Protein AF-A0A843D0Z5-F1 (afdb_monomer)

Structure (mmCIF, N/CA/C/O backbone):
data_AF-A0A843D0Z5-F1
#
_entry.id   AF-A0A843D0Z5-F1
#
loop_
_atom_site.group_PDB
_atom_site.id
_atom_site.type_symbol
_atom_site.label_atom_id
_atom_site.label_alt_id
_atom_site.label_comp_id
_atom_site.label_asym_id
_atom_site.label_entity_id
_atom_site.label_seq_id
_atom_site.pdbx_PDB_ins_code
_atom_site.Cartn_x
_atom_site.Cartn_y
_atom_site.Cartn_z
_atom_site.occupancy
_atom_site.B_iso_or_equiv
_atom_site.auth_seq_id
_atom_site.auth_comp_id
_atom_site.auth_asym_id
_atom_site.auth_atom_id
_atom_site.pdbx_PDB_model_num
ATOM 1 N N . CYS A 1 1 ? 7.828 -8.875 2.788 1.00 53.53 1 CYS A N 1
ATOM 2 C CA . CYS A 1 1 ? 8.054 -9.310 1.394 1.00 53.53 1 CYS A CA 1
ATOM 3 C C . CYS A 1 1 ? 8.347 -8.074 0.551 1.00 53.53 1 CYS A C 1
ATOM 5 O O . CYS A 1 1 ? 7.518 -7.178 0.490 1.00 53.53 1 CYS A O 1
ATOM 7 N N . THR A 1 2 ? 9.540 -7.973 -0.030 1.00 57.50 2 THR A N 1
ATOM 8 C CA . THR A 1 2 ? 9.902 -6.857 -0.917 1.00 57.50 2 THR A CA 1
ATOM 9 C C .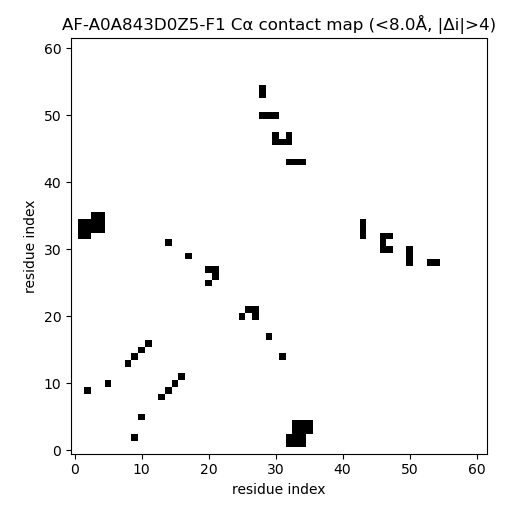 THR A 1 2 ? 9.162 -7.057 -2.238 1.00 57.50 2 THR A C 1
ATOM 11 O O . THR A 1 2 ? 9.358 -8.088 -2.877 1.00 57.50 2 THR A O 1
ATOM 14 N N . GLN A 1 3 ? 8.252 -6.152 -2.613 1.00 64.56 3 GLN A N 1
ATOM 15 C CA . GLN A 1 3 ? 7.492 -6.281 -3.860 1.00 64.56 3 GLN A CA 1
ATOM 16 C C . GLN A 1 3 ? 8.299 -5.682 -5.020 1.00 64.56 3 GLN A C 1
ATOM 18 O O . GLN A 1 3 ? 8.426 -4.459 -5.058 1.00 64.56 3 GLN A O 1
ATOM 23 N N . PRO A 1 4 ? 8.828 -6.475 -5.969 1.00 69.25 4 PRO A N 1
ATOM 24 C CA . PRO A 1 4 ? 9.388 -5.898 -7.182 1.00 69.25 4 PRO A CA 1
ATOM 25 C C . PRO A 1 4 ? 8.267 -5.249 -8.000 1.00 69.25 4 PRO A C 1
ATOM 27 O O . PRO A 1 4 ? 7.149 -5.778 -8.076 1.00 69.25 4 PRO A O 1
ATOM 30 N N . PHE A 1 5 ? 8.563 -4.092 -8.588 1.00 69.00 5 PHE A N 1
ATOM 31 C CA . PHE A 1 5 ? 7.634 -3.372 -9.453 1.00 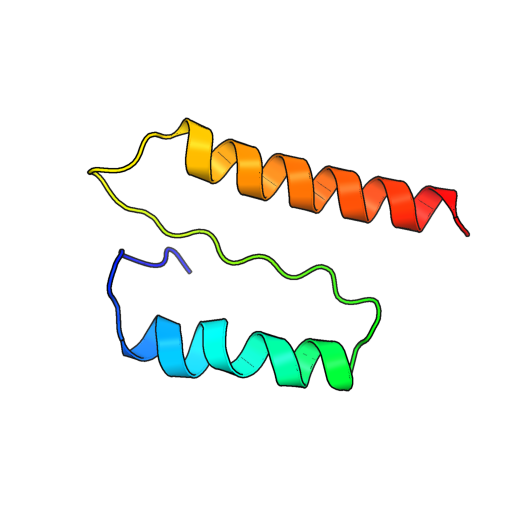69.00 5 PHE A CA 1
ATOM 32 C C . PHE A 1 5 ? 7.121 -4.267 -10.593 1.00 69.00 5 PHE A C 1
ATOM 34 O O . PHE A 1 5 ? 7.893 -4.980 -11.230 1.00 69.00 5 PHE A O 1
ATOM 41 N N . GLY A 1 6 ? 5.805 -4.261 -10.831 1.00 74.56 6 GLY A N 1
ATOM 42 C CA . GLY A 1 6 ? 5.181 -5.018 -11.923 1.00 74.56 6 GLY A CA 1
ATOM 43 C C . GLY A 1 6 ? 4.965 -6.517 -11.669 1.00 74.56 6 GLY A C 1
ATOM 44 O O . GLY A 1 6 ? 4.539 -7.230 -12.575 1.00 74.56 6 GLY A O 1
ATOM 45 N N . CYS A 1 7 ? 5.209 -7.031 -10.459 1.00 85.50 7 CYS A N 1
ATOM 46 C CA . CYS A 1 7 ? 4.966 -8.442 -10.137 1.00 85.50 7 CYS A CA 1
ATOM 47 C C . CYS A 1 7 ? 3.464 -8.770 -10.067 1.00 85.50 7 CYS A C 1
ATOM 49 O O . CYS A 1 7 ? 2.816 -8.558 -9.038 1.00 85.50 7 CYS A O 1
ATOM 51 N N . LEU A 1 8 ? 2.904 -9.295 -11.163 1.00 86.56 8 LEU A N 1
ATOM 52 C CA . LEU A 1 8 ? 1.473 -9.586 -11.310 1.00 86.56 8 LEU A CA 1
ATOM 53 C C . LEU A 1 8 ? 0.887 -10.449 -10.172 1.00 86.56 8 LEU A C 1
ATOM 55 O O . LEU A 1 8 ? -0.159 -10.059 -9.647 1.00 86.56 8 LEU A O 1
ATOM 59 N N . PRO A 1 9 ? 1.544 -11.532 -9.700 1.00 86.56 9 PRO A N 1
ATOM 60 C CA . PRO A 1 9 ? 1.064 -12.280 -8.535 1.00 86.56 9 PRO A CA 1
ATOM 61 C C . PRO A 1 9 ? 0.878 -11.403 -7.292 1.00 86.56 9 PRO A C 1
ATOM 63 O O . PRO A 1 9 ? -0.113 -11.524 -6.579 1.00 86.56 9 PRO A O 1
ATOM 66 N N . ASN A 1 10 ? 1.786 -10.458 -7.061 1.00 84.00 10 ASN A N 1
ATOM 67 C CA . ASN A 1 10 ? 1.727 -9.540 -5.928 1.00 84.00 10 ASN A CA 1
ATOM 68 C C . ASN A 1 10 ? 0.650 -8.459 -6.095 1.00 84.00 10 ASN A C 1
ATOM 70 O O . ASN A 1 10 ? 0.058 -8.007 -5.114 1.00 84.00 10 ASN A O 1
ATOM 74 N N . HIS A 1 11 ? 0.385 -8.034 -7.331 1.00 85.94 11 HIS A N 1
ATOM 75 C CA . HIS A 1 11 ? -0.715 -7.120 -7.626 1.00 85.94 11 HIS A CA 1
ATOM 76 C C . HIS A 1 11 ? -2.075 -7.797 -7.414 1.00 85.94 11 HIS A C 1
ATOM 78 O O . HIS A 1 11 ? -2.930 -7.221 -6.746 1.00 85.94 11 HIS A O 1
ATOM 84 N N . VAL A 1 12 ? -2.265 -9.017 -7.927 1.00 87.88 12 VAL A N 1
ATOM 85 C CA . VAL A 1 12 ? -3.549 -9.732 -7.844 1.00 87.88 12 VAL A CA 1
ATOM 86 C C . VAL A 1 12 ? -3.784 -10.292 -6.443 1.00 87.88 12 VAL A C 1
ATOM 88 O O . VAL A 1 12 ? -4.799 -9.977 -5.831 1.00 87.88 12 VAL A O 1
ATOM 91 N N . ALA A 1 13 ? -2.850 -11.079 -5.904 1.00 87.19 13 ALA A N 1
ATOM 92 C CA . ALA A 1 13 ? -3.027 -11.707 -4.596 1.00 87.19 13 ALA A CA 1
ATOM 93 C C . ALA A 1 13 ? -2.746 -10.729 -3.447 1.00 87.19 13 ALA A C 1
ATOM 95 O O . ALA A 1 13 ? -3.522 -10.649 -2.508 1.00 87.19 13 ALA A O 1
ATOM 96 N N . GLY A 1 14 ? -1.670 -9.941 -3.519 1.00 87.19 14 GLY A N 1
ATOM 97 C CA . GLY A 1 14 ? -1.306 -9.008 -2.448 1.00 87.19 14 GLY A CA 1
ATOM 98 C C . GLY A 1 14 ? -2.212 -7.776 -2.406 1.00 87.19 14 GLY A C 1
ATOM 99 O O . GLY A 1 14 ? -3.038 -7.620 -1.507 1.00 87.19 14 GLY A O 1
ATOM 100 N N . LYS A 1 15 ? -2.076 -6.881 -3.395 1.00 88.75 15 LYS A N 1
ATOM 101 C CA . LYS A 1 15 ? -2.860 -5.630 -3.434 1.00 88.75 15 LYS A CA 1
ATOM 102 C C . LYS A 1 15 ? -4.354 -5.890 -3.631 1.00 88.75 15 LYS A C 1
ATOM 104 O O . LYS A 1 15 ? -5.161 -5.201 -3.011 1.00 88.75 15 LYS A O 1
ATOM 109 N N . GLY A 1 16 ? -4.727 -6.886 -4.437 1.00 90.56 16 GLY A N 1
ATOM 110 C CA . GLY A 1 16 ? -6.129 -7.245 -4.665 1.00 90.56 16 GLY A CA 1
ATOM 111 C C . GLY A 1 16 ? -6.861 -7.697 -3.397 1.00 90.56 16 GLY A C 1
ATOM 112 O O . GLY A 1 16 ? -8.042 -7.394 -3.239 1.00 90.56 16 GLY A O 1
ATOM 113 N N . MET A 1 17 ? -6.162 -8.314 -2.438 1.00 92.81 17 MET A N 1
ATOM 114 C CA . MET A 1 17 ? -6.758 -8.711 -1.156 1.00 92.81 17 MET A CA 1
ATOM 115 C C . MET A 1 17 ? -6.982 -7.553 -0.178 1.00 92.81 17 MET A C 1
ATOM 117 O O . MET A 1 17 ? -7.782 -7.689 0.748 1.00 92.81 17 MET A O 1
ATOM 121 N N . MET A 1 18 ? -6.320 -6.405 -0.362 1.00 93.00 18 MET A N 1
ATOM 122 C CA . MET A 1 18 ? -6.378 -5.306 0.610 1.00 93.00 18 MET A CA 1
ATOM 123 C C . MET A 1 18 ? -7.796 -4.788 0.846 1.00 93.00 18 MET A C 1
ATOM 125 O O . MET A 1 18 ? -8.112 -4.389 1.962 1.00 93.00 18 MET A O 1
ATOM 129 N N . ARG A 1 19 ? -8.653 -4.794 -0.184 1.00 93.06 19 ARG A N 1
ATOM 130 C CA . ARG A 1 19 ? -10.048 -4.363 -0.039 1.00 93.06 19 ARG A CA 1
ATOM 131 C C . ARG A 1 19 ? -10.812 -5.278 0.911 1.00 93.06 19 ARG A C 1
ATOM 133 O O . ARG A 1 19 ? -11.366 -4.791 1.885 1.00 93.06 19 ARG A O 1
ATOM 140 N N . LYS A 1 20 ? -10.762 -6.589 0.671 1.00 95.06 20 LYS A N 1
ATOM 141 C CA . LYS A 1 20 ? -11.467 -7.570 1.501 1.00 95.06 20 LYS A CA 1
ATOM 142 C C . LYS A 1 20 ? -10.990 -7.530 2.955 1.00 95.06 20 LYS A C 1
ATOM 144 O O . LYS A 1 20 ? -11.807 -7.559 3.864 1.00 95.06 20 LYS A O 1
ATOM 149 N N . LEU A 1 21 ? -9.683 -7.369 3.170 1.00 94.38 21 LEU A N 1
ATOM 150 C CA . LEU A 1 21 ? -9.125 -7.195 4.513 1.00 94.38 21 LEU A CA 1
ATOM 151 C C . LEU A 1 21 ? -9.639 -5.932 5.211 1.00 94.38 21 LEU A C 1
ATOM 153 O O . LEU A 1 21 ? -9.884 -5.979 6.407 1.00 94.38 21 LEU A O 1
ATOM 157 N N . LYS A 1 22 ? -9.823 -4.820 4.495 1.00 93.31 22 LYS A N 1
ATOM 158 C CA . LYS A 1 22 ? -10.412 -3.605 5.077 1.00 93.31 22 LYS A CA 1
ATOM 159 C C . LYS A 1 22 ? -11.907 -3.743 5.345 1.00 93.31 22 LYS A C 1
ATOM 161 O O . LYS A 1 22 ? -12.380 -3.175 6.319 1.00 93.31 22 LYS A O 1
ATOM 166 N N . ASP A 1 23 ? -12.625 -4.496 4.515 1.00 95.94 23 ASP A N 1
ATOM 167 C CA . ASP A 1 23 ? -14.045 -4.782 4.739 1.00 95.94 23 ASP A CA 1
ATOM 168 C C . ASP A 1 23 ? -14.237 -5.625 6.016 1.00 95.94 23 ASP A C 1
ATOM 170 O O . ASP A 1 23 ? -15.112 -5.329 6.825 1.00 95.94 23 ASP A O 1
ATOM 174 N N . ASP A 1 24 ? -13.386 -6.637 6.222 1.00 97.25 24 ASP A N 1
ATOM 175 C CA . ASP A 1 24 ? -13.457 -7.537 7.383 1.00 97.25 24 ASP A CA 1
ATOM 176 C C . ASP A 1 2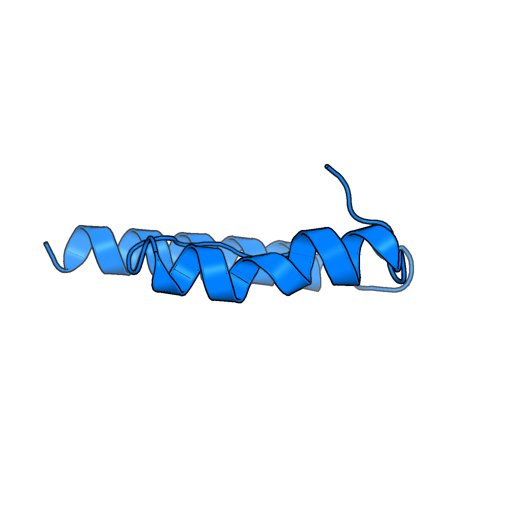4 ? -12.799 -6.932 8.644 1.00 97.25 24 ASP A C 1
ATOM 178 O O . ASP A 1 24 ? -13.218 -7.213 9.766 1.00 97.25 24 ASP A O 1
ATOM 182 N N . TYR A 1 25 ? -11.794 -6.067 8.467 1.00 95.81 25 TYR A N 1
ATOM 183 C CA . TY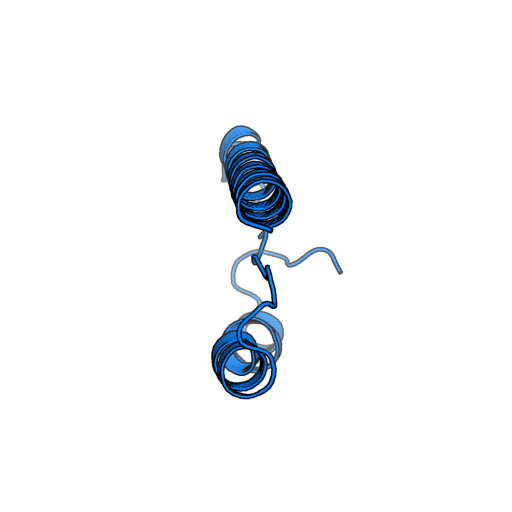R A 1 25 ? -11.071 -5.365 9.531 1.00 95.81 25 TYR A CA 1
ATOM 184 C C . TYR A 1 25 ? -11.004 -3.856 9.229 1.00 95.81 25 TYR A C 1
ATOM 186 O O . TYR A 1 25 ? -9.977 -3.369 8.735 1.00 95.81 25 TYR A O 1
ATOM 194 N N . PRO A 1 26 ? -12.058 -3.082 9.557 1.00 91.75 26 PRO A N 1
ATOM 195 C CA . PRO A 1 26 ? -12.162 -1.660 9.199 1.00 91.75 26 PRO A CA 1
ATOM 196 C C . PRO A 1 26 ? -11.035 -0.782 9.751 1.00 91.75 26 PRO A C 1
ATOM 198 O O . PRO A 1 26 ? -10.634 0.194 9.120 1.00 91.75 26 PRO A O 1
ATOM 201 N N . ASN A 1 27 ? -10.474 -1.169 10.897 1.00 91.50 27 ASN A N 1
ATOM 202 C CA . ASN A 1 27 ? -9.394 -0.440 11.565 1.00 91.50 27 ASN A CA 1
ATOM 203 C C . ASN A 1 27 ? -7.995 -0.842 11.058 1.00 91.50 27 ASN A C 1
ATOM 205 O O . ASN A 1 27 ? -6.980 -0.381 11.579 1.00 91.50 27 ASN A O 1
ATOM 209 N N . SER A 1 28 ? -7.903 -1.718 10.051 1.00 92.88 28 SER A N 1
ATOM 210 C CA . SER A 1 28 ? -6.619 -2.169 9.515 1.00 92.88 28 SER A CA 1
ATOM 211 C C . SER A 1 28 ? -5.914 -1.071 8.702 1.00 92.88 28 SER A C 1
ATOM 213 O O . SER A 1 28 ? -6.384 -0.595 7.665 1.00 92.88 28 SER A O 1
ATOM 215 N N . ASN A 1 29 ? -4.718 -0.683 9.148 1.00 93.50 29 ASN A N 1
ATOM 216 C CA . ASN A 1 29 ? -3.879 0.302 8.468 1.00 93.50 29 ASN A CA 1
ATOM 217 C C . ASN A 1 29 ? -2.852 -0.387 7.558 1.00 93.50 29 ASN A C 1
ATOM 219 O O . ASN A 1 29 ? -1.705 -0.615 7.937 1.00 93.50 29 ASN A O 1
ATOM 223 N N . ILE A 1 30 ? -3.288 -0.755 6.353 1.00 92.56 30 ILE A N 1
ATOM 224 C CA . ILE A 1 30 ? -2.485 -1.512 5.383 1.00 92.56 30 ILE A CA 1
ATOM 225 C C . ILE A 1 30 ? -2.059 -0.599 4.225 1.00 92.56 30 ILE A C 1
ATOM 227 O O . ILE A 1 30 ? -2.899 0.059 3.601 1.00 92.56 30 ILE A O 1
ATOM 231 N N . VAL A 1 31 ? -0.762 -0.603 3.897 1.00 91.56 31 VAL A N 1
ATOM 232 C CA . VAL A 1 31 ? -0.185 0.097 2.739 1.00 91.56 31 VAL A CA 1
ATOM 233 C C . VAL A 1 31 ? 0.720 -0.843 1.940 1.00 91.56 31 VAL A C 1
ATOM 235 O O . VAL A 1 31 ? 1.474 -1.624 2.513 1.00 91.56 31 VAL A O 1
ATOM 238 N N . ALA A 1 32 ? 0.662 -0.762 0.610 1.00 89.00 32 ALA A 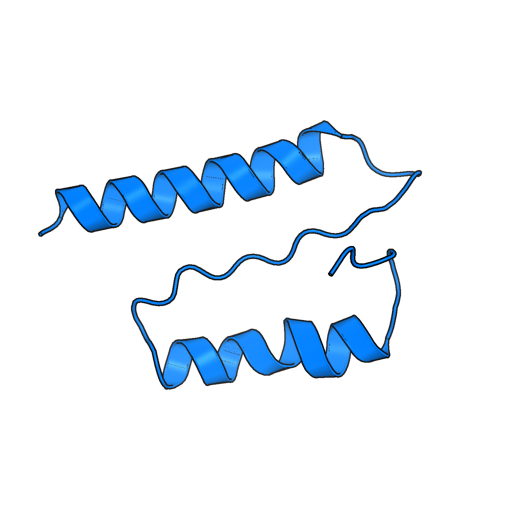N 1
ATOM 239 C CA . ALA A 1 32 ? 1.619 -1.443 -0.258 1.00 89.00 32 ALA A CA 1
ATOM 240 C C . ALA A 1 32 ? 2.833 -0.545 -0.523 1.00 89.00 32 ALA A C 1
ATOM 242 O O . ALA A 1 32 ? 2.668 0.638 -0.837 1.00 89.00 32 ALA A O 1
ATOM 243 N N . VAL A 1 33 ? 4.034 -1.120 -0.452 1.00 88.25 33 VAL A N 1
ATOM 244 C CA . VAL A 1 33 ? 5.295 -0.444 -0.777 1.00 88.25 33 VAL A CA 1
ATOM 245 C C . VAL A 1 33 ? 6.017 -1.265 -1.838 1.00 88.25 33 VAL A C 1
ATOM 247 O O . VAL A 1 33 ? 6.434 -2.393 -1.579 1.00 88.25 33 VAL A O 1
ATOM 250 N N . ASP A 1 34 ? 6.141 -0.697 -3.036 1.00 84.50 34 ASP A N 1
ATOM 251 C CA . ASP A 1 34 ? 6.848 -1.329 -4.147 1.00 84.50 34 ASP A CA 1
ATOM 252 C C . ASP A 1 34 ? 8.307 -0.867 -4.177 1.00 84.50 34 ASP A C 1
ATOM 254 O O . ASP A 1 34 ? 8.610 0.317 -3.999 1.00 84.50 34 ASP A O 1
ATOM 258 N N . TYR A 1 35 ? 9.205 -1.815 -4.424 1.00 81.81 35 TYR A N 1
ATOM 259 C CA . TYR A 1 35 ? 10.607 -1.553 -4.691 1.00 81.81 35 TYR A CA 1
ATOM 260 C C . TYR A 1 35 ? 10.815 -1.502 -6.205 1.00 81.81 35 TYR A C 1
ATOM 262 O O . TYR A 1 35 ? 10.738 -2.520 -6.897 1.00 81.81 35 TYR A O 1
ATOM 270 N N . ASP A 1 36 ? 11.057 -0.295 -6.702 1.00 82.44 36 ASP A N 1
ATOM 271 C CA . ASP A 1 36 ? 11.389 -0.014 -8.093 1.00 82.44 36 ASP A CA 1
ATOM 272 C C . ASP A 1 36 ? 12.736 0.726 -8.125 1.00 82.44 36 ASP A C 1
ATOM 274 O O . ASP A 1 36 ? 12.815 1.822 -7.560 1.00 82.44 36 ASP A O 1
ATOM 278 N N . PRO A 1 37 ? 13.792 0.170 -8.749 1.00 78.81 37 PRO A N 1
ATOM 279 C CA . PRO A 1 37 ? 15.064 0.871 -8.910 1.00 78.81 37 PRO A CA 1
ATOM 280 C C . PRO A 1 37 ? 14.948 2.161 -9.743 1.00 78.81 37 PRO A C 1
ATOM 282 O O . PRO A 1 37 ? 15.819 3.020 -9.636 1.00 78.81 37 PRO A O 1
ATOM 285 N N . GLY A 1 38 ? 13.887 2.322 -10.544 1.00 83.44 38 GLY A N 1
ATOM 286 C CA . GLY A 1 38 ? 13.578 3.552 -11.279 1.00 83.44 38 GLY A CA 1
ATOM 287 C C . GLY A 1 38 ? 12.805 4.600 -10.471 1.00 83.44 38 GLY A C 1
ATOM 288 O O . GLY A 1 38 ? 12.735 5.758 -10.884 1.00 83.44 38 GLY A O 1
ATOM 289 N N . ALA A 1 39 ? 12.241 4.239 -9.314 1.00 84.56 39 ALA A N 1
ATOM 290 C CA . ALA A 1 39 ? 11.505 5.167 -8.461 1.00 84.56 39 ALA A CA 1
ATOM 291 C C . ALA A 1 39 ? 12.402 5.773 -7.377 1.00 84.56 39 ALA A C 1
ATOM 293 O O . ALA A 1 39 ? 13.306 5.138 -6.834 1.00 84.56 39 ALA A O 1
ATOM 294 N N . THR A 1 40 ? 12.116 7.019 -6.994 1.00 88.31 40 THR A N 1
ATOM 295 C CA . THR A 1 40 ? 12.868 7.677 -5.923 1.00 88.31 40 THR A CA 1
ATOM 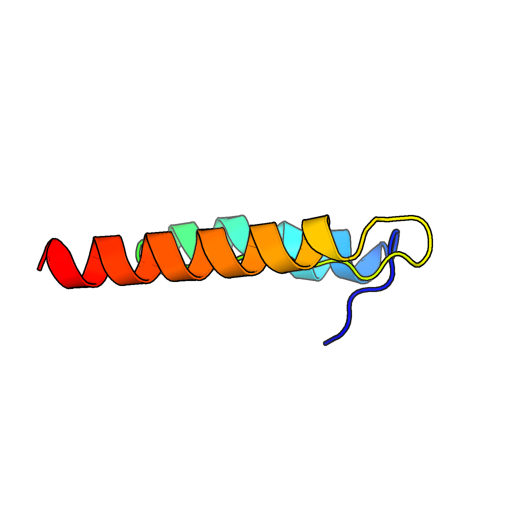296 C C . THR A 1 40 ? 12.628 6.979 -4.583 1.00 88.31 40 THR A C 1
ATOM 298 O O . THR A 1 40 ? 11.502 6.607 -4.240 1.00 88.31 40 THR A O 1
ATOM 301 N N . LYS A 1 41 ? 13.680 6.874 -3.760 1.00 89.62 41 LYS A N 1
ATOM 302 C CA . LYS A 1 41 ? 13.584 6.362 -2.380 1.00 89.62 41 LYS A CA 1
ATOM 303 C C . LYS A 1 41 ? 12.514 7.101 -1.560 1.00 89.62 41 LYS A C 1
ATOM 305 O O . LYS A 1 41 ? 11.810 6.495 -0.754 1.00 89.62 41 LYS A O 1
ATOM 310 N N . ILE A 1 42 ? 12.346 8.396 -1.834 1.00 91.62 42 ILE A N 1
ATOM 311 C CA . ILE A 1 42 ? 11.351 9.272 -1.202 1.00 91.62 42 ILE A CA 1
ATOM 312 C C . ILE A 1 42 ? 9.926 8.719 -1.349 1.00 91.62 42 ILE A C 1
ATOM 314 O O . ILE A 1 42 ? 9.128 8.850 -0.426 1.00 91.62 42 ILE A O 1
ATOM 318 N N . ASN A 1 43 ? 9.591 8.055 -2.460 1.00 89.12 43 ASN A N 1
ATOM 319 C CA . ASN A 1 43 ? 8.260 7.475 -2.642 1.00 89.12 43 ASN A CA 1
ATOM 320 C C . ASN A 1 43 ? 7.962 6.382 -1.598 1.00 89.12 43 ASN A C 1
ATOM 322 O O . ASN A 1 43 ? 6.880 6.370 -1.014 1.00 89.12 43 ASN A O 1
ATOM 326 N N . GLN A 1 44 ? 8.931 5.509 -1.305 1.00 89.69 44 GLN A N 1
ATOM 327 C CA . GLN A 1 44 ? 8.782 4.469 -0.280 1.00 89.69 44 GLN A CA 1
ATOM 328 C C . GLN A 1 44 ? 8.676 5.094 1.115 1.00 89.69 44 GLN A C 1
ATOM 330 O O . GLN A 1 44 ? 7.780 4.755 1.889 1.00 89.69 44 GLN A O 1
ATOM 335 N N . GLU A 1 45 ? 9.536 6.071 1.408 1.00 93.94 45 GLU A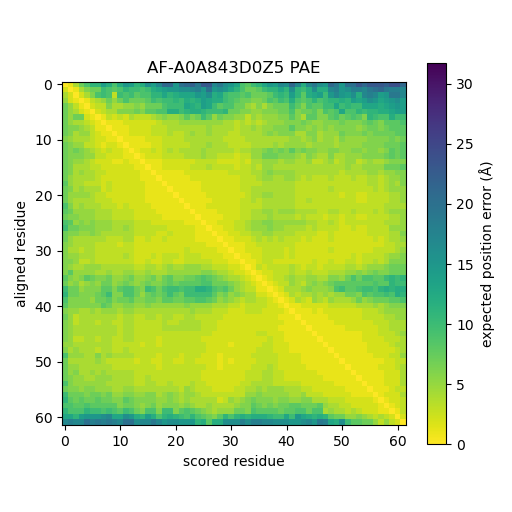 N 1
ATOM 336 C CA . GLU A 1 45 ? 9.524 6.779 2.689 1.00 93.94 45 GLU A CA 1
ATOM 337 C C . GLU A 1 45 ? 8.202 7.514 2.929 1.00 93.94 45 GLU A C 1
ATOM 339 O O . GLU A 1 45 ? 7.658 7.452 4.028 1.00 93.94 45 GLU A O 1
ATOM 344 N N . ASN A 1 46 ? 7.639 8.167 1.912 1.00 94.06 46 ASN A N 1
ATOM 345 C CA . ASN A 1 46 ? 6.372 8.884 2.036 1.00 94.06 46 ASN A CA 1
ATOM 346 C C . ASN A 1 46 ? 5.202 7.936 2.313 1.00 94.06 46 ASN A C 1
ATOM 348 O O . ASN A 1 46 ? 4.343 8.256 3.132 1.00 94.06 46 ASN A O 1
ATOM 352 N N . ARG A 1 47 ? 5.180 6.750 1.692 1.00 92.94 47 ARG A N 1
ATOM 353 C CA . ARG A 1 47 ? 4.154 5.729 1.962 1.00 92.94 47 ARG A CA 1
ATOM 354 C C . ARG A 1 47 ? 4.203 5.259 3.415 1.00 92.94 47 ARG A C 1
ATOM 356 O O . ARG A 1 47 ? 3.156 5.171 4.052 1.00 92.94 47 ARG A O 1
ATOM 363 N N . ILE A 1 48 ? 5.404 5.031 3.947 1.00 93.62 48 ILE A N 1
ATOM 364 C CA . ILE A 1 48 ? 5.609 4.628 5.345 1.00 93.62 48 ILE A CA 1
ATOM 365 C C . ILE A 1 48 ? 5.245 5.773 6.298 1.00 93.62 48 ILE A C 1
ATOM 367 O O . ILE A 1 48 ? 4.506 5.563 7.255 1.00 93.62 48 ILE A O 1
ATOM 371 N N . LYS A 1 49 ? 5.690 7.004 6.017 1.00 95.50 49 LYS A N 1
ATOM 372 C CA . LYS A 1 49 ? 5.357 8.188 6.826 1.00 95.50 49 LYS A CA 1
ATOM 373 C C . LYS A 1 49 ? 3.848 8.412 6.908 1.00 95.50 49 LYS A C 1
ATOM 375 O O . LYS A 1 49 ? 3.336 8.666 7.991 1.00 95.50 49 LYS A O 1
ATOM 380 N N . LEU A 1 50 ? 3.131 8.281 5.791 1.00 95.69 50 LEU A N 1
ATOM 381 C CA . LEU A 1 50 ? 1.673 8.420 5.761 1.00 95.69 50 LEU A CA 1
ATOM 382 C C . LEU A 1 50 ? 0.965 7.289 6.514 1.00 95.69 50 LEU A C 1
ATOM 384 O O . LEU A 1 50 ? 0.001 7.551 7.229 1.00 95.69 50 LEU A O 1
ATOM 388 N N . MET A 1 51 ? 1.454 6.051 6.402 1.00 95.00 51 MET A N 1
ATOM 389 C CA . MET A 1 51 ? 0.942 4.926 7.188 1.00 95.00 51 MET A CA 1
ATOM 390 C C . MET A 1 51 ? 1.081 5.204 8.689 1.00 95.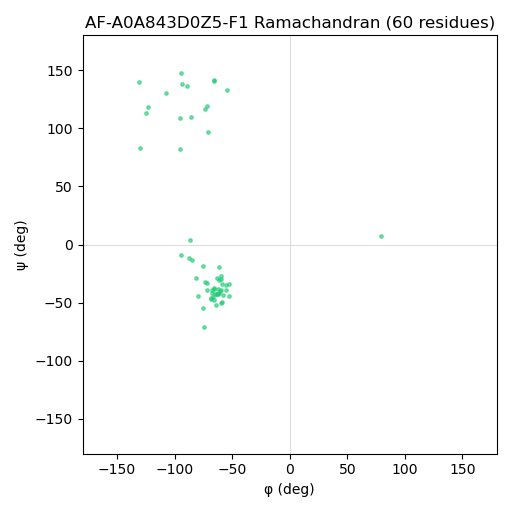00 51 MET A C 1
ATOM 392 O O . MET A 1 51 ? 0.096 5.108 9.417 1.00 95.00 51 MET A O 1
ATOM 396 N N . LEU A 1 52 ? 2.265 5.619 9.147 1.00 96.00 52 LEU A N 1
ATOM 397 C CA . LEU A 1 52 ? 2.509 5.956 10.553 1.00 96.00 52 LEU A CA 1
ATOM 398 C C . LEU A 1 52 ? 1.665 7.149 11.011 1.00 96.00 52 LEU A C 1
ATOM 400 O O . LEU A 1 52 ? 1.068 7.105 12.082 1.00 96.00 52 LEU A O 1
ATOM 404 N N . ALA A 1 53 ? 1.551 8.194 10.189 1.00 95.81 53 ALA A N 1
ATOM 405 C CA . ALA A 1 53 ? 0.714 9.346 10.498 1.00 95.81 53 ALA A CA 1
ATOM 406 C C . ALA A 1 53 ? -0.760 8.953 10.682 1.00 95.81 53 ALA A C 1
ATOM 408 O O . ALA A 1 53 ? -1.412 9.468 11.587 1.00 95.81 53 ALA A O 1
ATOM 409 N N . ASN A 1 54 ? -1.279 8.025 9.872 1.00 93.38 54 ASN A N 1
ATOM 410 C CA . ASN A 1 54 ? -2.637 7.504 10.032 1.00 93.38 54 ASN A CA 1
ATOM 411 C C . ASN A 1 54 ? -2.795 6.680 11.316 1.00 93.38 54 ASN A C 1
ATOM 413 O O . ASN A 1 54 ? -3.786 6.870 12.015 1.00 93.38 54 ASN A O 1
ATOM 417 N N . ALA A 1 55 ? -1.817 5.835 11.661 1.00 93.94 55 ALA A N 1
ATOM 418 C CA . ALA A 1 55 ? -1.833 5.077 12.916 1.00 93.94 55 ALA A CA 1
ATOM 419 C C . ALA A 1 55 ? -1.86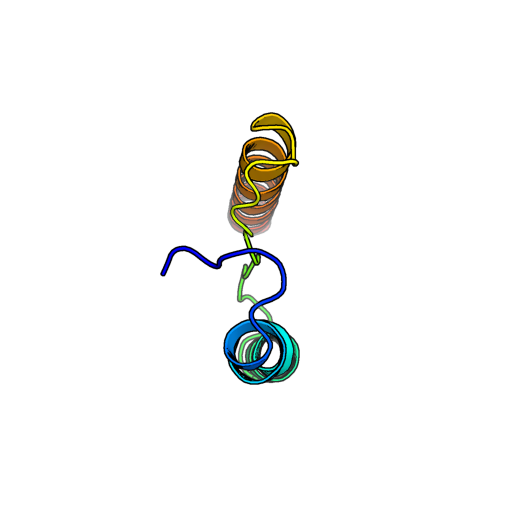7 6.015 14.135 1.00 93.94 55 ALA A C 1
ATOM 421 O O . ALA A 1 55 ? -2.766 5.926 14.961 1.00 93.94 55 ALA A O 1
ATOM 422 N N . LEU A 1 56 ? -0.968 7.004 14.173 1.00 94.12 56 LEU A N 1
ATOM 423 C CA . LEU A 1 56 ? -0.914 8.003 15.245 1.00 94.12 56 LEU A CA 1
ATOM 424 C C . LEU A 1 56 ? -2.177 8.866 15.323 1.00 94.12 56 LEU A C 1
ATOM 426 O O . LEU A 1 56 ? -2.478 9.442 16.364 1.00 94.12 56 LEU A O 1
ATOM 430 N N . ARG A 1 57 ? -2.881 9.080 14.207 1.00 91.94 57 ARG A N 1
ATOM 431 C CA . ARG A 1 57 ? -4.171 9.784 14.219 1.00 91.94 57 ARG A CA 1
ATOM 432 C C . ARG A 1 57 ? -5.263 8.925 14.843 1.00 91.94 57 ARG A C 1
ATOM 434 O O . ARG A 1 57 ? -6.066 9.482 15.575 1.00 91.94 57 ARG A O 1
ATOM 441 N N . TYR A 1 58 ? -5.258 7.622 14.569 1.00 90.00 58 TYR A N 1
ATOM 442 C CA . TYR A 1 58 ? -6.206 6.674 15.143 1.00 90.00 58 TYR A CA 1
ATOM 443 C C . TYR A 1 58 ? -6.018 6.544 16.666 1.00 90.00 58 TYR A C 1
ATOM 445 O O . TYR A 1 58 ? -6.977 6.734 17.404 1.00 90.00 58 TYR A O 1
ATOM 453 N N . GLU A 1 59 ? -4.779 6.374 17.146 1.00 89.06 59 GLU A N 1
ATOM 454 C CA . GLU A 1 59 ? -4.466 6.306 18.591 1.00 89.06 59 GLU A CA 1
ATOM 455 C C . GLU A 1 59 ? -4.868 7.564 19.376 1.00 89.06 59 GLU A C 1
ATOM 457 O O . GLU A 1 59 ? -5.108 7.493 20.572 1.00 89.06 59 GLU A O 1
ATOM 462 N N . ARG A 1 60 ? -4.914 8.732 18.723 1.00 87.38 60 ARG A N 1
ATOM 463 C CA . ARG A 1 60 ? -5.321 10.002 19.352 1.00 87.38 60 ARG A CA 1
ATOM 464 C C . ARG A 1 60 ? -6.826 10.261 19.307 1.00 87.38 60 ARG A C 1
ATOM 466 O O . ARG A 1 60 ? -7.273 11.242 19.895 1.00 87.38 60 ARG A O 1
ATOM 473 N N . SER A 1 61 ? -7.571 9.483 18.523 1.00 79.62 61 SER A N 1
ATOM 474 C CA . SER A 1 61 ? -9.030 9.593 18.419 1.00 79.62 61 SER A CA 1
ATOM 475 C C . SER A 1 61 ? -9.783 8.644 19.353 1.00 79.62 61 SER A C 1
ATOM 477 O O . SER A 1 61 ? -11.001 8.776 19.458 1.00 79.62 61 SER A O 1
ATOM 479 N N . GLU A 1 62 ? -9.071 7.720 20.001 1.00 61.09 62 GLU A N 1
ATOM 480 C CA . GLU A 1 62 ? -9.543 6.917 21.139 1.00 61.09 62 GLU A CA 1
ATOM 481 C C . GLU A 1 62 ? -9.215 7.620 22.465 1.00 61.09 62 GLU A C 1
ATOM 483 O O . GLU A 1 62 ? -10.045 7.514 23.395 1.00 61.09 62 GLU A O 1
#

Solvent-accessible surface area (backbone atoms only — not comparable to full-atom values): 3879 Å² total; per-residue (Å²): 131,89,35,57,66,87,45,59,68,51,49,54,61,52,60,56,42,50,59,60,51,35,73,79,34,74,86,60,89,82,81,90,64,65,52,43,96,88,54,63,70,63,60,48,52,50,54,52,51,52,51,51,52,52,51,58,50,52,69,70,73,110

Foldseek 3Di:
DAAEPPPPCCVCVPVVCVVVCCVVPVPDLDDDAHDYPPDDPVVNVVRVVVSVVSVVVVVVVD

pLDDT: mean 87.37, std 9.54, range [53.53, 97.25]

Sequence (62 aa):
CTQPFGCLPNHVAGKGMMRKLKDDYPNSNIVAVDYDPGATKINQENRIKLMLANALRYERSE

Secondary structure (DSSP, 8-state):
--EETT-HHIIIIIIHHHHHHHHH-TT------EE-TTS-HHHHHHHHHHHHHHHHHHHTT-

Radius of gyration: 13.36 Å; Cα contacts (8 Å, |Δi|>4): 37; chains: 1; bounding box: 29×22×33 Å

Mean predicted aligned error: 4.66 Å